Protein AF-A0A950FKY8-F1 (afdb_monomer)

Mean predicted aligned error: 3.94 Å

pLDDT: mean 92.67, std 9.07, range [44.06, 98.81]

Nearest PDB structures (foldseek):
  8w1e-assembly1_E  TM=9.762E-01  e=3.667E-08  Pseudomonas aeruginosa PAO1
  8w1d-assembly1_A-2  TM=9.649E-01  e=1.560E-07  Pseudomonas aeruginosa PAO1
  6sev-assembly1_C-2  TM=9.322E-01  e=1.415E-02  Listeria innocua
  2xkq-assembly1_H  TM=9.051E-01  e=1.976E-02  Streptococcus suis
  2cf7-assembly1_I  TM=9.083E-01  e=2.760E-02  Streptococcus suis

Sequence (129 aa):
SHYYRSTGINSEAVKPEFRQHAQEAQQHAAMVATRIVQLNGAPDFNPEGLASRSRTEFKEPETLEEMIKEDLIAERIAVEFYSEIIHWLGDGDLTTRKIMQDILAVEAQHAEDMKSLLDRLIQHRGAAQ

Secondary structure (DSSP, 8-state):
-HHHH--STTHHHHHHHHHHHHHHHHHHHHHHHHHHHHTT------STTHHHH-SS-----SSHHHHHHHHHHHHHHHHHHHHHHHHHHTTT-HHHHHHHHHHHHHHHHHHHHHHHHHHHHHHHHHTT-

Structure (mmCIF, N/CA/C/O backbone):
data_AF-A0A950FKY8-F1
#
_entry.id   AF-A0A950FKY8-F1
#
loop_
_atom_site.group_PDB
_atom_site.id
_atom_site.type_symbol
_atom_site.label_atom_id
_atom_site.label_alt_id
_atom_site.label_comp_id
_atom_site.label_asym_id
_atom_site.label_entity_id
_atom_site.label_seq_id
_atom_site.pdbx_PDB_ins_code
_atom_site.Cartn_x
_atom_site.Cartn_y
_atom_site.Cartn_z
_atom_site.occupancy
_atom_site.B_iso_or_equiv
_atom_site.auth_seq_id
_atom_site.auth_comp_id
_atom_site.auth_asym_id
_atom_site.auth_atom_id
_atom_site.pdbx_PDB_model_num
ATOM 1 N N . SER A 1 1 ? -2.146 0.067 -13.603 1.00 83.44 1 SER A N 1
ATOM 2 C CA . SER A 1 1 ? -1.898 0.587 -14.968 1.00 83.44 1 SER A CA 1
ATOM 3 C C . SER A 1 1 ? -0.675 -0.073 -15.607 1.00 83.44 1 SER A C 1
ATOM 5 O O . SER A 1 1 ? -0.784 -0.631 -16.699 1.00 83.44 1 SER A O 1
ATOM 7 N N . HIS A 1 2 ? 0.460 -0.113 -14.898 1.00 91.12 2 HIS A N 1
ATOM 8 C CA . HIS A 1 2 ? 1.748 -0.621 -15.399 1.00 91.12 2 HIS A CA 1
ATOM 9 C C . HIS A 1 2 ? 1.719 -2.071 -15.894 1.00 91.12 2 HIS A C 1
ATOM 11 O O . HIS A 1 2 ? 2.280 -2.370 -16.948 1.00 91.12 2 HIS A O 1
ATOM 17 N N . TYR A 1 3 ? 0.965 -2.957 -15.231 1.00 90.56 3 TYR A N 1
ATOM 18 C CA . TYR A 1 3 ? 0.732 -4.323 -15.721 1.00 90.56 3 TYR A CA 1
ATOM 19 C C . TYR A 1 3 ? 0.261 -4.373 -17.189 1.00 90.56 3 TYR A C 1
ATOM 21 O O . TYR A 1 3 ? 0.778 -5.147 -17.992 1.00 90.56 3 TYR A O 1
ATOM 29 N N . TYR A 1 4 ? -0.714 -3.535 -17.547 1.00 88.00 4 TYR A N 1
ATOM 30 C CA . TYR A 1 4 ? -1.330 -3.541 -18.875 1.00 88.00 4 TYR A CA 1
ATOM 31 C C . TYR A 1 4 ? -0.519 -2.753 -19.906 1.00 88.00 4 TYR A C 1
ATOM 33 O O . TYR A 1 4 ? -0.513 -3.116 -21.079 1.00 88.00 4 TYR A O 1
ATOM 41 N N . ARG A 1 5 ? 0.155 -1.681 -19.471 1.00 87.81 5 ARG A N 1
ATOM 42 C CA . ARG A 1 5 ? 0.883 -0.750 -20.348 1.00 87.81 5 ARG A CA 1
ATOM 43 C C . ARG A 1 5 ? 2.343 -1.122 -20.585 1.00 87.81 5 ARG A C 1
ATOM 45 O O . ARG A 1 5 ? 2.937 -0.618 -21.529 1.00 87.81 5 ARG A O 1
ATOM 52 N N . SER A 1 6 ? 2.931 -1.981 -19.758 1.00 84.19 6 SER A N 1
ATOM 53 C CA . SER A 1 6 ? 4.314 -2.417 -19.954 1.00 84.19 6 SER A CA 1
ATOM 54 C C . SER A 1 6 ? 4.452 -3.239 -21.245 1.00 84.19 6 SER A C 1
ATOM 56 O O . SER A 1 6 ? 3.684 -4.166 -21.517 1.00 84.19 6 SER A O 1
ATOM 58 N N . THR A 1 7 ? 5.438 -2.894 -22.070 1.00 75.81 7 THR A N 1
ATOM 59 C CA . THR A 1 7 ? 5.707 -3.538 -23.367 1.00 75.81 7 THR A CA 1
ATOM 60 C C . THR A 1 7 ? 7.199 -3.812 -23.555 1.00 75.81 7 THR A C 1
ATOM 62 O O . THR A 1 7 ? 8.034 -3.173 -22.918 1.00 75.81 7 THR A O 1
ATOM 65 N N . GLY A 1 8 ? 7.543 -4.734 -24.459 1.00 74.88 8 GLY A N 1
ATOM 66 C CA . GLY A 1 8 ? 8.927 -5.108 -24.782 1.00 74.88 8 GLY A CA 1
ATOM 67 C C . GLY A 1 8 ? 9.395 -6.391 -24.088 1.00 74.88 8 GLY A C 1
ATOM 68 O O . GLY A 1 8 ? 8.751 -6.874 -23.162 1.00 74.88 8 GLY A O 1
ATOM 69 N N . ILE A 1 9 ? 10.525 -6.948 -24.533 1.00 66.62 9 ILE A N 1
ATOM 70 C CA . ILE A 1 9 ? 11.033 -8.266 -24.091 1.00 66.62 9 ILE A CA 1
ATOM 71 C C . ILE A 1 9 ? 11.265 -8.306 -22.574 1.00 66.62 9 ILE A C 1
ATOM 73 O O . ILE A 1 9 ? 10.869 -9.252 -21.903 1.00 66.62 9 ILE A O 1
ATOM 77 N N . ASN A 1 10 ? 11.810 -7.228 -22.007 1.00 75.25 10 ASN A N 1
ATOM 78 C CA . ASN A 1 10 ? 12.046 -7.138 -20.566 1.00 75.25 10 ASN A CA 1
ATOM 79 C C . ASN A 1 10 ? 10.745 -7.016 -19.751 1.00 75.25 10 ASN A C 1
ATOM 81 O O . ASN A 1 10 ? 10.773 -7.244 -18.550 1.00 75.25 10 ASN A O 1
ATOM 85 N N . SER A 1 11 ? 9.603 -6.679 -20.371 1.00 75.88 11 SER A N 1
ATOM 86 C CA . SER A 1 11 ? 8.329 -6.512 -19.654 1.00 75.88 11 SER A CA 1
ATOM 87 C C . SER A 1 11 ? 7.687 -7.832 -19.230 1.00 75.88 11 SER A C 1
ATOM 89 O O . SER A 1 11 ? 6.951 -7.850 -18.246 1.00 75.88 11 SER A O 1
ATOM 91 N N . GLU A 1 12 ? 7.973 -8.942 -19.920 1.00 78.75 12 GLU A N 1
ATOM 92 C CA . GLU A 1 12 ? 7.382 -10.247 -19.588 1.00 78.75 12 GLU A CA 1
ATOM 93 C C . GLU A 1 12 ? 7.793 -10.729 -18.193 1.00 78.75 12 GLU A C 1
ATOM 95 O O . GLU A 1 12 ? 6.985 -11.334 -17.495 1.00 78.75 12 GLU A O 1
ATOM 100 N N . ALA A 1 13 ? 9.010 -10.387 -17.760 1.00 79.81 13 ALA A N 1
ATOM 101 C CA . ALA A 1 13 ? 9.519 -10.722 -16.435 1.00 79.81 13 ALA A CA 1
ATOM 102 C C . ALA A 1 13 ? 9.008 -9.788 -15.320 1.00 79.81 13 ALA A C 1
ATOM 104 O O . ALA A 1 13 ? 9.011 -10.187 -14.163 1.00 79.81 13 ALA A O 1
ATOM 105 N N . VAL A 1 14 ? 8.567 -8.565 -15.646 1.00 89.12 14 VAL A N 1
ATOM 106 C CA . VAL A 1 14 ? 8.140 -7.548 -14.655 1.00 89.12 14 VAL A CA 1
ATOM 107 C C . VAL A 1 14 ? 6.628 -7.552 -14.437 1.00 89.12 14 VAL A C 1
ATOM 109 O O . VAL A 1 14 ? 6.138 -7.286 -13.345 1.00 89.12 14 VAL A O 1
ATOM 112 N N . LYS A 1 15 ? 5.860 -7.884 -15.478 1.00 92.19 15 LYS A N 1
ATOM 113 C CA . LYS A 1 15 ? 4.396 -7.946 -15.422 1.00 92.19 15 LYS A CA 1
ATOM 114 C C . LYS A 1 15 ? 3.848 -8.785 -14.259 1.00 92.19 15 LYS A C 1
ATOM 116 O O . LYS A 1 15 ? 2.892 -8.328 -13.638 1.00 92.19 15 LYS A O 1
ATOM 121 N N . PRO A 1 16 ? 4.370 -9.985 -13.948 1.00 93.06 16 PRO A N 1
ATOM 122 C CA . PRO A 1 16 ? 3.878 -10.754 -12.808 1.00 93.06 16 PRO A CA 1
ATOM 123 C C . PRO A 1 16 ? 3.936 -9.969 -11.492 1.00 93.06 16 PRO A C 1
ATOM 125 O O . PRO A 1 16 ? 2.931 -9.941 -10.786 1.00 93.06 16 PRO A O 1
ATOM 128 N N . GLU A 1 17 ? 5.030 -9.244 -11.249 1.00 94.19 17 GLU A N 1
ATOM 129 C CA . GLU A 1 17 ? 5.217 -8.418 -10.048 1.00 94.19 17 GLU A CA 1
ATOM 130 C C . GLU A 1 17 ? 4.188 -7.284 -9.986 1.00 94.19 17 GLU A C 1
ATOM 132 O O . GLU A 1 17 ? 3.430 -7.181 -9.026 1.00 94.19 17 GLU A O 1
ATOM 137 N N . PHE A 1 18 ? 4.021 -6.511 -11.069 1.00 95.38 18 PHE A N 1
ATOM 138 C CA . PHE A 1 18 ? 2.997 -5.453 -11.119 1.00 95.38 18 PHE A CA 1
ATOM 139 C C . PHE A 1 18 ? 1.577 -5.970 -10.867 1.00 95.38 18 PHE A C 1
ATOM 141 O O . PHE A 1 18 ? 0.733 -5.260 -10.318 1.00 95.38 18 PHE A O 1
A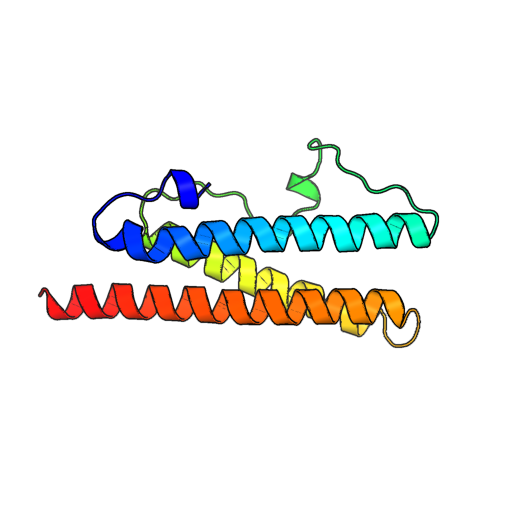TOM 148 N N . ARG A 1 19 ? 1.269 -7.189 -11.322 1.00 96.00 19 ARG A N 1
ATOM 149 C CA . ARG A 1 19 ? -0.035 -7.806 -11.065 1.00 96.00 19 ARG A CA 1
ATOM 150 C C . ARG A 1 19 ? -0.168 -8.202 -9.601 1.00 96.00 19 ARG A C 1
ATOM 152 O O . ARG A 1 19 ? -1.237 -7.979 -9.039 1.00 96.00 19 ARG A O 1
ATOM 159 N N . GLN A 1 20 ? 0.867 -8.807 -9.030 1.00 96.88 20 GLN A N 1
ATOM 160 C CA . GLN A 1 20 ? 0.867 -9.246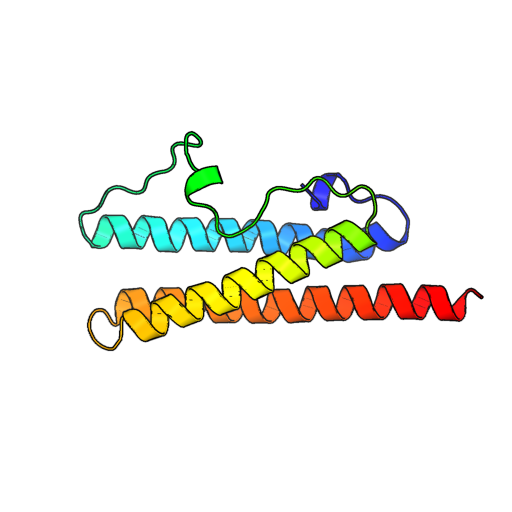 -7.643 1.00 96.88 20 GLN A CA 1
ATOM 161 C C . GLN A 1 20 ? 0.694 -8.053 -6.698 1.00 96.88 20 GLN A C 1
ATOM 163 O O . GLN A 1 20 ? -0.261 -8.051 -5.924 1.00 96.88 20 GLN A O 1
ATOM 168 N N . HIS A 1 21 ? 1.495 -6.997 -6.864 1.00 97.06 21 HIS A N 1
ATOM 169 C CA . HIS A 1 21 ? 1.387 -5.779 -6.054 1.00 97.06 21 HIS A CA 1
ATOM 170 C C . HIS A 1 21 ? -0.025 -5.185 -6.128 1.00 97.06 21 HIS A C 1
ATOM 172 O O . HIS A 1 21 ? -0.635 -4.867 -5.113 1.00 97.06 21 HIS A O 1
ATOM 178 N N . ALA A 1 22 ? -0.614 -5.112 -7.329 1.00 96.38 22 ALA A N 1
ATOM 179 C CA . ALA A 1 22 ? -1.977 -4.607 -7.492 1.00 96.38 22 ALA A CA 1
ATOM 180 C C . ALA A 1 22 ? -3.037 -5.471 -6.776 1.00 96.38 22 ALA A C 1
ATOM 182 O O . ALA A 1 22 ? -4.030 -4.941 -6.274 1.00 96.38 22 ALA A O 1
ATOM 183 N N . GLN A 1 23 ? -2.853 -6.794 -6.737 1.00 98.06 23 GLN A N 1
ATOM 184 C CA . GLN A 1 23 ? -3.743 -7.708 -6.017 1.00 98.06 23 GLN A CA 1
ATOM 185 C C . GLN A 1 23 ? -3.592 -7.559 -4.500 1.00 98.06 23 GLN A C 1
ATOM 187 O O . GLN A 1 23 ? -4.598 -7.529 -3.793 1.00 98.06 23 GLN A O 1
ATOM 192 N N . GLU A 1 24 ? -2.365 -7.427 -4.005 1.00 98.38 24 GLU A N 1
ATOM 193 C CA . GLU A 1 24 ? -2.070 -7.218 -2.585 1.00 98.38 24 GLU A CA 1
ATOM 194 C C . GLU A 1 24 ? -2.565 -5.842 -2.115 1.00 98.38 24 GLU A C 1
ATOM 196 O O . GLU A 1 24 ? -3.266 -5.765 -1.110 1.00 98.38 24 GLU A O 1
ATOM 201 N N . ALA A 1 25 ? -2.402 -4.783 -2.911 1.00 96.06 25 ALA A N 1
ATOM 202 C CA . ALA A 1 25 ? -2.984 -3.468 -2.628 1.00 96.06 25 ALA A CA 1
ATOM 203 C C . ALA A 1 25 ? -4.522 -3.516 -2.508 1.00 96.06 25 ALA A C 1
ATOM 205 O O . ALA A 1 25 ? -5.119 -2.871 -1.639 1.00 96.06 25 ALA A O 1
ATOM 206 N N . GLN A 1 26 ? -5.195 -4.323 -3.338 1.00 97.38 26 GLN A N 1
ATOM 207 C CA . GLN A 1 26 ? -6.636 -4.551 -3.204 1.00 97.38 26 GLN A CA 1
ATOM 208 C C . GLN A 1 26 ? -6.980 -5.292 -1.900 1.00 97.38 26 GLN A C 1
ATOM 210 O O . GLN A 1 26 ? -7.989 -4.979 -1.260 1.00 97.38 26 GLN A O 1
ATOM 215 N N . GLN A 1 27 ? -6.156 -6.257 -1.487 1.00 98.38 27 GLN A N 1
ATOM 216 C CA . GLN A 1 27 ? -6.317 -6.952 -0.206 1.00 98.38 27 GLN A CA 1
ATOM 217 C C . GLN A 1 27 ? -6.104 -5.996 0.975 1.00 98.38 27 GLN A C 1
ATOM 219 O O . GLN A 1 27 ? -6.919 -6.000 1.900 1.00 98.38 27 GLN A O 1
ATOM 224 N N . HIS A 1 28 ? -5.098 -5.118 0.916 1.00 98.12 28 HIS A N 1
ATOM 225 C CA . HIS A 1 28 ? -4.853 -4.077 1.919 1.00 98.12 28 HIS A CA 1
ATOM 226 C C . HIS A 1 28 ? -6.085 -3.176 2.078 1.00 98.12 28 HIS A C 1
ATOM 228 O O . HIS A 1 28 ? -6.582 -2.984 3.191 1.00 98.12 28 HIS A O 1
ATOM 234 N N . ALA A 1 29 ? -6.660 -2.705 0.965 1.00 97.50 29 ALA A N 1
ATOM 235 C CA . ALA A 1 29 ? -7.884 -1.905 0.982 1.00 97.50 29 ALA A CA 1
ATOM 236 C C . ALA A 1 29 ? -9.061 -2.651 1.641 1.00 97.50 29 ALA A C 1
ATOM 238 O O . ALA A 1 29 ? -9.800 -2.065 2.437 1.00 97.50 29 ALA A O 1
ATOM 239 N N . ALA A 1 30 ? -9.220 -3.950 1.367 1.00 98.38 30 ALA A N 1
ATOM 240 C CA . ALA A 1 30 ? -10.257 -4.773 1.987 1.00 98.38 30 ALA A CA 1
ATOM 241 C C . ALA A 1 30 ? -10.043 -4.954 3.502 1.00 98.38 30 ALA A C 1
ATOM 243 O O . ALA A 1 30 ? -11.007 -4.871 4.273 1.00 98.38 30 ALA A O 1
ATOM 244 N N . MET A 1 31 ? -8.797 -5.155 3.945 1.00 98.62 31 MET A N 1
ATOM 245 C CA . MET A 1 31 ? -8.436 -5.250 5.365 1.00 98.62 31 MET A CA 1
ATOM 246 C C . MET A 1 31 ? -8.772 -3.952 6.106 1.00 98.62 31 MET A C 1
ATOM 248 O O . MET A 1 31 ? -9.446 -3.984 7.139 1.00 98.62 31 MET A O 1
ATOM 252 N N . VAL A 1 32 ? -8.369 -2.804 5.552 1.00 98.31 32 VAL A N 1
ATOM 253 C CA . VAL A 1 32 ? -8.624 -1.483 6.144 1.00 98.31 32 VAL A CA 1
ATOM 254 C C . VAL A 1 32 ? -10.119 -1.165 6.169 1.00 98.31 32 VAL A C 1
ATOM 256 O O . VAL A 1 32 ? -10.636 -0.758 7.208 1.00 98.31 32 VAL A O 1
ATOM 259 N N . ALA A 1 33 ? -10.847 -1.407 5.077 1.00 98.50 33 ALA A N 1
ATOM 260 C CA . ALA A 1 33 ? -12.292 -1.182 5.028 1.00 98.50 33 ALA A CA 1
ATOM 261 C C . ALA A 1 33 ? -13.044 -2.048 6.049 1.00 98.50 33 ALA A C 1
ATOM 263 O O . ALA A 1 33 ? -13.904 -1.551 6.778 1.00 98.50 33 ALA A O 1
ATOM 264 N N . THR A 1 34 ? -12.673 -3.327 6.161 1.00 98.69 34 THR A N 1
ATOM 265 C CA . THR A 1 34 ? -13.229 -4.227 7.181 1.00 98.69 34 THR A CA 1
ATOM 266 C C . THR A 1 34 ? -12.959 -3.685 8.581 1.00 98.69 34 THR A C 1
ATOM 268 O O . THR A 1 34 ? -13.859 -3.675 9.424 1.00 98.69 34 THR A O 1
ATOM 271 N N . ARG A 1 35 ? -11.745 -3.182 8.834 1.00 98.56 35 ARG A N 1
ATOM 272 C CA . ARG A 1 35 ? -11.392 -2.623 10.140 1.00 98.56 35 ARG A CA 1
ATOM 273 C C . ARG A 1 35 ? -12.175 -1.351 10.469 1.00 98.56 35 ARG A C 1
ATOM 275 O O . ARG A 1 35 ? -12.626 -1.209 11.601 1.00 98.56 35 ARG A O 1
ATOM 282 N N . ILE A 1 36 ? -12.397 -0.472 9.493 1.00 98.62 36 ILE A N 1
ATOM 283 C CA . ILE A 1 36 ? -13.238 0.724 9.652 1.00 98.62 36 ILE A CA 1
ATOM 284 C C . ILE A 1 36 ? -14.659 0.331 10.084 1.00 98.62 36 ILE A C 1
ATOM 286 O O . ILE A 1 36 ? -15.181 0.905 11.038 1.00 98.62 36 ILE A O 1
ATOM 290 N N . VAL A 1 37 ? -15.256 -0.690 9.458 1.00 98.62 37 VAL A N 1
ATOM 291 C CA . VAL A 1 37 ? -16.594 -1.188 9.834 1.00 98.62 37 VAL A CA 1
ATOM 292 C C . VAL A 1 37 ? -16.610 -1.772 11.249 1.00 98.62 37 VAL A C 1
ATOM 294 O O . VAL A 1 37 ? -17.532 -1.495 12.011 1.00 98.62 37 VAL A O 1
ATOM 297 N N . GLN A 1 38 ? -15.583 -2.531 11.646 1.00 98.50 38 GLN A N 1
ATOM 298 C CA . GLN A 1 38 ? -15.462 -3.060 13.017 1.00 98.50 38 GLN A CA 1
ATOM 299 C C . GLN A 1 38 ? -15.390 -1.957 14.084 1.00 98.50 38 GLN A C 1
ATOM 301 O O . GLN A 1 38 ? -15.763 -2.187 15.233 1.00 98.50 38 GLN A O 1
ATOM 306 N N . LEU A 1 39 ? -14.920 -0.766 13.710 1.00 98.25 39 LEU A N 1
ATOM 307 C CA . LEU A 1 39 ? -14.887 0.430 14.554 1.00 98.25 39 LEU A CA 1
ATOM 308 C C . LEU A 1 39 ? -16.178 1.267 14.451 1.00 98.25 39 LEU A C 1
ATOM 310 O O . LEU A 1 39 ? -16.219 2.391 14.946 1.00 98.25 39 LEU A O 1
ATOM 314 N N . ASN A 1 40 ? -17.238 0.720 13.843 1.00 98.50 40 ASN A N 1
ATOM 315 C CA . ASN A 1 40 ? -18.517 1.380 13.552 1.00 98.50 40 ASN A CA 1
ATOM 316 C C . ASN A 1 40 ? -18.408 2.586 12.596 1.00 98.50 40 ASN A C 1
ATOM 318 O O . ASN A 1 40 ? -19.274 3.460 12.597 1.00 98.50 40 ASN A O 1
ATOM 322 N N . GLY A 1 41 ? -17.350 2.645 11.784 1.00 98.44 41 GLY A N 1
ATOM 323 C CA . GLY A 1 41 ? -17.178 3.637 10.725 1.00 98.44 41 GLY A CA 1
ATOM 324 C C . GLY A 1 41 ? -17.756 3.190 9.378 1.00 98.44 41 GLY A C 1
ATOM 325 O O . GLY A 1 41 ? -18.120 2.030 9.184 1.00 98.44 41 GLY A O 1
ATOM 326 N N . ALA A 1 42 ? -17.789 4.118 8.420 1.00 98.00 42 ALA A N 1
ATOM 327 C CA . ALA A 1 42 ? -18.180 3.865 7.034 1.00 98.00 42 ALA A CA 1
ATOM 328 C C . ALA A 1 42 ? -16.969 4.084 6.104 1.00 98.00 42 ALA A C 1
ATOM 330 O O . ALA A 1 42 ? -16.471 5.209 6.032 1.00 98.00 42 ALA A O 1
ATOM 331 N N . PRO A 1 43 ? -16.464 3.045 5.412 1.00 96.81 43 PRO A N 1
ATOM 332 C CA . PRO A 1 43 ? -15.387 3.202 4.438 1.00 96.81 43 PRO A CA 1
ATOM 333 C C . PRO A 1 43 ? -15.839 4.068 3.257 1.00 96.81 43 PRO A C 1
ATOM 335 O O . PRO A 1 43 ? -16.905 3.830 2.687 1.00 96.81 43 PRO A O 1
ATOM 338 N N . ASP A 1 44 ? -15.015 5.037 2.866 1.00 95.06 44 ASP A N 1
ATOM 339 C CA . ASP A 1 44 ? -15.298 5.915 1.730 1.00 95.06 44 ASP A CA 1
ATOM 340 C C . ASP A 1 44 ? -14.606 5.421 0.451 1.00 95.06 44 ASP A C 1
ATOM 342 O O . ASP A 1 44 ? -13.408 5.645 0.244 1.00 95.06 44 ASP A O 1
ATOM 346 N N . PHE A 1 45 ? -15.394 4.766 -0.404 1.00 93.56 45 PHE A N 1
ATOM 347 C CA . PHE A 1 45 ? -14.996 4.297 -1.734 1.00 93.56 45 PHE A CA 1
ATOM 348 C C . PHE A 1 45 ? -15.374 5.266 -2.863 1.00 93.56 45 PHE A C 1
ATOM 350 O O . PHE A 1 45 ? -15.242 4.901 -4.033 1.00 93.56 45 PHE A O 1
ATOM 357 N N . ASN A 1 46 ? -15.870 6.472 -2.558 1.00 93.31 46 ASN A N 1
ATOM 358 C CA . ASN A 1 46 ? -16.181 7.440 -3.600 1.00 93.31 46 ASN A CA 1
ATOM 359 C C . ASN A 1 46 ? -14.880 7.819 -4.338 1.00 93.31 46 ASN A C 1
ATOM 361 O O . ASN A 1 46 ? -13.930 8.279 -3.696 1.00 93.31 46 ASN A O 1
ATOM 365 N N . PRO A 1 47 ? -14.796 7.622 -5.669 1.00 91.50 47 PRO A N 1
ATOM 366 C CA . PRO A 1 47 ? -13.625 8.052 -6.429 1.00 91.50 47 PRO A CA 1
ATOM 367 C C . PRO A 1 47 ? -13.456 9.578 -6.410 1.00 91.50 47 PRO A C 1
ATOM 369 O O . PRO A 1 47 ? -12.340 10.082 -6.563 1.00 91.50 47 PRO A O 1
ATOM 372 N N . GLU A 1 48 ? -14.542 10.326 -6.202 1.00 94.38 48 GLU A N 1
ATOM 373 C CA . GLU A 1 48 ? -14.485 11.769 -6.004 1.00 94.38 48 GLU A CA 1
ATOM 374 C C . GLU A 1 48 ? -13.695 12.105 -4.729 1.00 94.38 48 GLU A C 1
ATOM 376 O O . GLU A 1 48 ? -13.928 11.556 -3.654 1.00 94.38 48 GLU A O 1
ATOM 381 N N . GLY A 1 49 ? -12.710 12.998 -4.854 1.00 86.94 49 GLY A N 1
ATOM 382 C CA . GLY A 1 49 ? -11.840 13.370 -3.737 1.00 86.94 49 GLY A CA 1
ATOM 383 C C . GLY A 1 49 ? -10.826 12.294 -3.326 1.00 86.94 49 GLY A C 1
ATOM 384 O O . GLY A 1 49 ? -10.155 12.456 -2.309 1.00 86.94 49 GLY A O 1
ATOM 385 N N . LEU A 1 50 ? -10.662 11.201 -4.083 1.00 88.88 50 LEU A N 1
ATOM 386 C CA . LEU A 1 50 ? -9.586 10.238 -3.813 1.00 88.88 50 LEU A CA 1
ATOM 387 C C . LEU A 1 50 ? -8.207 10.881 -4.016 1.00 88.88 50 LEU A C 1
ATOM 389 O O . LEU A 1 50 ? -7.326 10.733 -3.176 1.00 88.88 50 LEU A O 1
ATOM 393 N N . ALA A 1 51 ? -8.043 11.663 -5.087 1.00 88.69 51 ALA A N 1
ATOM 394 C CA . ALA A 1 51 ? -6.787 12.348 -5.391 1.00 88.69 51 ALA A CA 1
ATOM 395 C C . ALA A 1 51 ? -6.372 13.345 -4.295 1.00 88.69 51 ALA A C 1
ATOM 397 O O . ALA A 1 51 ? -5.193 13.439 -3.979 1.00 88.69 51 ALA A O 1
ATOM 398 N N . SER A 1 52 ? -7.324 14.044 -3.665 1.00 91.12 52 SER A N 1
ATOM 399 C CA . SER A 1 52 ? -7.023 14.974 -2.566 1.00 91.12 52 SER A CA 1
ATOM 400 C C . SER A 1 52 ? -6.675 14.275 -1.249 1.00 91.12 52 SER A C 1
ATOM 402 O O . SER A 1 52 ? -6.119 14.907 -0.354 1.00 91.12 52 SER A O 1
ATOM 404 N N . ARG A 1 53 ? -6.998 12.982 -1.120 1.00 90.81 53 ARG A N 1
ATOM 405 C CA . ARG A 1 53 ? -6.649 12.132 0.029 1.00 90.81 53 ARG A CA 1
ATOM 406 C C . ARG A 1 53 ? -5.437 11.235 -0.243 1.00 90.81 53 ARG A C 1
ATOM 408 O O . ARG A 1 53 ? -4.964 10.572 0.679 1.00 90.81 53 ARG A O 1
ATOM 415 N N . SER A 1 54 ? -4.949 11.200 -1.484 1.00 91.12 54 SER A N 1
ATOM 416 C CA . SER A 1 54 ? -3.775 10.424 -1.874 1.00 91.12 54 SER A CA 1
ATOM 417 C C . SER A 1 54 ? -2.495 11.077 -1.359 1.00 91.12 54 SER A C 1
ATOM 419 O O . SER A 1 54 ? -2.367 12.300 -1.345 1.00 91.12 54 SER A O 1
ATOM 421 N N . ARG A 1 55 ? -1.525 10.249 -0.964 1.00 90.50 55 ARG A N 1
ATOM 422 C CA . ARG A 1 55 ? -0.147 10.684 -0.680 1.00 90.50 55 ARG A CA 1
ATOM 423 C C . ARG A 1 55 ? 0.783 10.532 -1.879 1.00 90.50 55 ARG A C 1
ATOM 425 O O . ARG A 1 55 ? 1.879 11.080 -1.871 1.00 90.50 55 ARG A O 1
ATOM 432 N N . THR A 1 56 ? 0.347 9.798 -2.894 1.00 89.38 56 THR A N 1
ATOM 433 C CA . THR A 1 56 ? 1.080 9.602 -4.139 1.00 89.38 56 THR A CA 1
ATOM 434 C C . THR A 1 56 ? 0.438 10.417 -5.253 1.00 89.38 56 THR A C 1
ATOM 436 O O . THR A 1 56 ? -0.785 10.590 -5.311 1.00 89.38 56 THR A O 1
ATOM 439 N N . GLU A 1 57 ? 1.279 10.937 -6.139 1.00 85.88 57 GLU A N 1
ATOM 440 C CA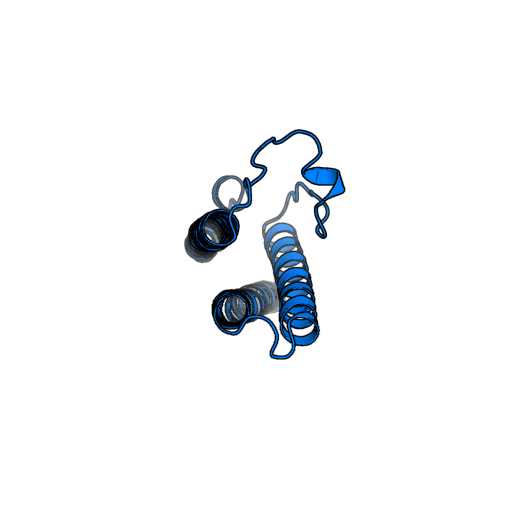 . GLU A 1 57 ? 0.828 11.576 -7.370 1.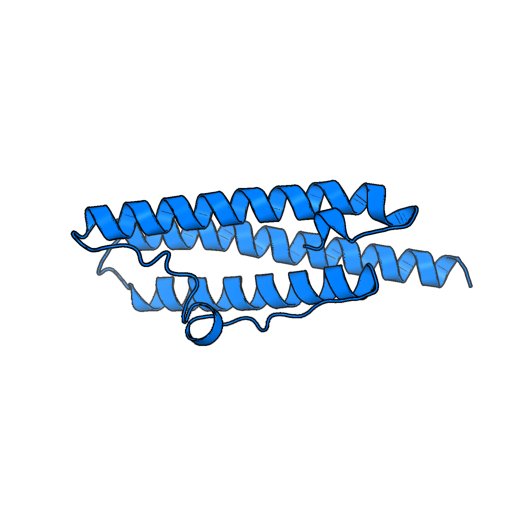00 85.88 57 GLU A CA 1
ATOM 441 C C . GLU A 1 57 ? 0.420 10.503 -8.378 1.00 85.88 57 GLU A C 1
ATOM 443 O O . GLU A 1 57 ? 1.097 9.487 -8.513 1.00 85.88 57 GLU A O 1
ATOM 448 N N . PHE A 1 58 ? -0.657 10.747 -9.121 1.00 84.75 58 PHE A N 1
ATOM 449 C CA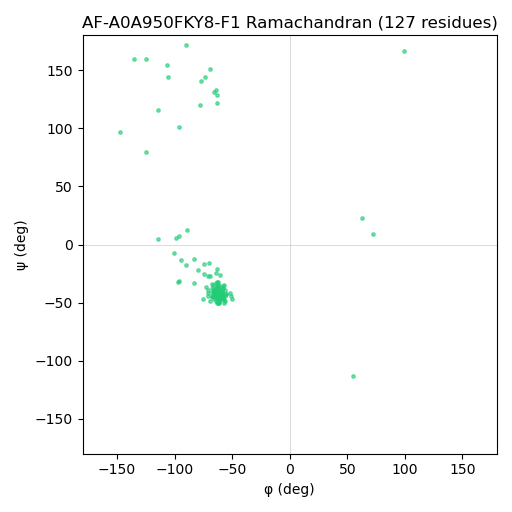 . PHE A 1 58 ? -0.975 9.926 -10.282 1.00 84.75 58 PHE A CA 1
ATOM 450 C C . PHE A 1 58 ? -0.075 10.336 -11.448 1.00 84.75 58 PHE A C 1
ATOM 452 O O . PHE A 1 58 ? -0.133 11.492 -11.882 1.00 84.75 58 PHE A O 1
ATOM 459 N N . LYS A 1 59 ? 0.734 9.409 -11.967 1.00 87.12 59 LYS A N 1
ATOM 460 C CA . LYS A 1 59 ? 1.504 9.616 -13.195 1.00 87.12 59 LYS A CA 1
ATOM 461 C C . LYS A 1 59 ? 1.204 8.511 -14.202 1.00 87.12 59 LYS A C 1
ATOM 463 O O . LYS A 1 59 ? 0.648 7.458 -13.901 1.00 87.12 59 LYS A O 1
ATOM 468 N N . GLU A 1 60 ? 1.494 8.826 -15.458 1.00 86.94 60 GLU A N 1
ATOM 469 C CA . GLU A 1 60 ? 1.300 7.919 -16.583 1.00 86.94 60 GLU A CA 1
ATOM 470 C C . GLU A 1 60 ? 2.614 7.752 -17.349 1.00 86.94 60 GLU A C 1
ATOM 472 O O . GLU A 1 60 ? 2.811 8.379 -18.390 1.00 86.94 60 GLU A O 1
ATOM 477 N N . PRO A 1 61 ? 3.525 6.915 -16.843 1.00 89.88 61 PRO A N 1
ATOM 478 C CA . PRO A 1 61 ? 4.855 6.754 -17.403 1.00 89.88 61 PRO A CA 1
ATOM 479 C C . PRO A 1 61 ? 4.790 6.060 -18.769 1.00 89.8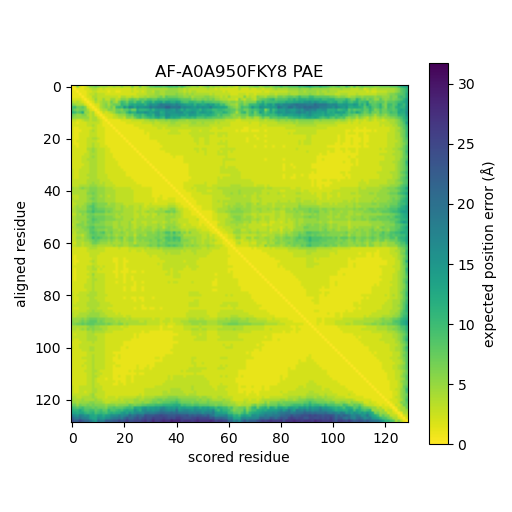8 61 PRO A C 1
ATOM 481 O O . PRO A 1 61 ? 3.884 5.260 -19.059 1.00 89.88 61 PRO A O 1
ATOM 484 N N . GLU A 1 62 ? 5.759 6.373 -19.628 1.00 89.50 62 GLU A N 1
ATOM 485 C CA . GLU A 1 62 ? 5.819 5.853 -20.998 1.00 89.50 62 GLU A CA 1
ATOM 486 C C . GLU A 1 62 ? 6.738 4.636 -21.099 1.00 89.50 62 GLU A C 1
ATOM 488 O O . GLU A 1 62 ? 6.478 3.717 -21.879 1.00 89.50 62 GLU A O 1
ATOM 493 N N . THR A 1 63 ? 7.793 4.590 -20.284 1.00 91.62 63 THR A N 1
ATOM 494 C CA . THR A 1 63 ? 8.790 3.515 -20.323 1.00 91.62 63 THR A CA 1
ATOM 495 C C . THR A 1 63 ? 8.667 2.550 -19.145 1.00 91.62 63 THR A C 1
ATOM 497 O O . THR A 1 63 ? 8.229 2.908 -18.054 1.00 91.62 63 THR A O 1
ATOM 500 N N . LEU A 1 64 ? 9.128 1.307 -19.339 1.00 91.94 64 LEU A N 1
ATOM 501 C CA . LEU A 1 64 ? 9.206 0.313 -18.260 1.00 91.94 64 LEU A CA 1
ATOM 502 C C . LEU A 1 64 ? 10.080 0.798 -17.090 1.00 91.94 64 LEU A C 1
ATOM 504 O O . LEU A 1 64 ? 9.775 0.514 -15.939 1.00 91.94 64 LEU A O 1
ATOM 508 N N . GLU A 1 65 ? 11.155 1.535 -17.379 1.00 92.81 65 GLU A N 1
ATOM 509 C CA . GLU A 1 65 ? 12.026 2.104 -16.347 1.00 92.81 65 GLU A CA 1
ATOM 510 C C . GLU A 1 65 ? 11.287 3.139 -15.492 1.00 92.81 65 GLU A C 1
ATOM 512 O O . GLU A 1 65 ? 11.405 3.121 -14.270 1.00 92.81 65 GLU A O 1
ATOM 517 N N . GLU A 1 66 ? 10.520 4.027 -16.122 1.00 93.81 66 GLU A N 1
ATOM 518 C CA . GLU A 1 66 ? 9.714 5.023 -15.414 1.00 93.81 66 GLU A CA 1
ATOM 519 C C . GLU A 1 66 ? 8.596 4.368 -14.601 1.00 93.81 66 GLU A C 1
ATOM 521 O O . GLU A 1 66 ? 8.402 4.768 -13.460 1.00 93.81 66 GLU A O 1
ATOM 526 N N . MET A 1 67 ? 7.943 3.324 -15.129 1.00 95.00 67 MET A N 1
ATOM 527 C CA . MET A 1 67 ? 6.948 2.531 -14.388 1.00 95.00 67 MET A CA 1
ATOM 528 C C . MET A 1 67 ? 7.537 1.946 -13.100 1.00 95.00 67 MET A C 1
ATOM 530 O O . MET A 1 67 ? 6.975 2.135 -12.027 1.00 95.00 67 MET A O 1
ATOM 534 N N . ILE A 1 68 ? 8.699 1.286 -13.187 1.00 95.12 68 ILE A N 1
ATOM 535 C CA . ILE A 1 68 ? 9.367 0.694 -12.015 1.00 95.12 68 ILE A CA 1
ATOM 536 C C . ILE A 1 68 ? 9.792 1.783 -11.019 1.00 95.12 68 ILE A C 1
ATOM 538 O O . ILE A 1 68 ? 9.679 1.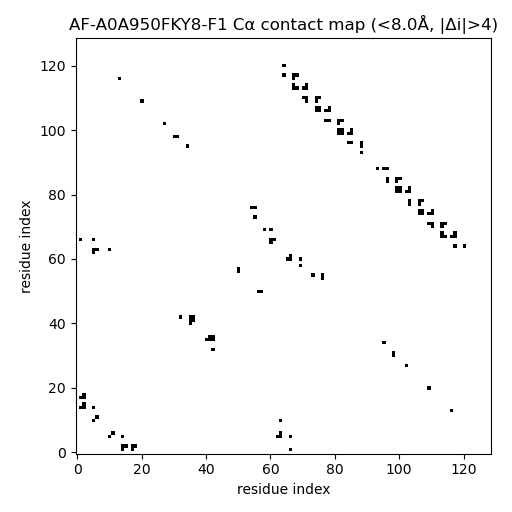598 -9.810 1.00 95.12 68 ILE A O 1
ATOM 542 N N . LYS A 1 69 ? 10.293 2.926 -11.507 1.00 95.38 69 LYS A N 1
ATOM 543 C CA . LYS A 1 69 ? 10.675 4.051 -10.640 1.00 95.38 69 LYS A CA 1
ATOM 544 C C . LYS A 1 69 ? 9.474 4.665 -9.934 1.00 95.38 69 LYS A C 1
ATOM 546 O O . LYS A 1 69 ? 9.600 5.035 -8.772 1.00 95.38 69 LYS A O 1
ATOM 551 N N . GLU A 1 70 ? 8.353 4.808 -10.628 1.00 95.75 70 GLU A N 1
ATOM 552 C CA . GLU A 1 70 ? 7.123 5.324 -10.042 1.00 95.75 70 GLU A CA 1
ATOM 553 C C . GLU A 1 70 ? 6.593 4.390 -8.960 1.00 95.75 70 GLU A C 1
ATOM 555 O O . GLU A 1 70 ? 6.358 4.862 -7.849 1.00 95.75 70 GLU A O 1
ATOM 560 N N . ASP A 1 71 ? 6.501 3.087 -9.242 1.00 95.62 71 ASP A N 1
ATOM 561 C CA . ASP A 1 71 ? 6.071 2.103 -8.246 1.00 95.62 71 ASP A CA 1
ATOM 562 C C . ASP A 1 71 ? 7.023 2.122 -7.042 1.00 95.62 71 ASP A C 1
ATOM 564 O O . ASP A 1 71 ? 6.572 2.289 -5.917 1.00 95.62 71 ASP A O 1
ATOM 568 N N . LEU A 1 72 ? 8.348 2.129 -7.249 1.00 97.31 72 LEU A N 1
ATOM 569 C CA . LEU A 1 72 ? 9.324 2.253 -6.154 1.00 97.31 72 LEU A CA 1
ATOM 570 C C . LEU A 1 72 ? 9.115 3.506 -5.283 1.00 97.31 72 LEU A C 1
ATOM 572 O O . LEU A 1 72 ? 9.318 3.460 -4.067 1.00 97.31 72 LEU A O 1
ATOM 576 N N . ILE A 1 73 ? 8.772 4.646 -5.889 1.00 96.88 73 ILE A N 1
ATOM 577 C CA . ILE A 1 73 ? 8.471 5.875 -5.145 1.00 96.88 73 ILE A CA 1
ATOM 578 C C . ILE A 1 73 ? 7.178 5.695 -4.344 1.00 96.88 73 ILE A C 1
ATOM 580 O O . ILE A 1 73 ? 7.151 6.061 -3.168 1.00 96.88 73 ILE A O 1
ATOM 584 N N . ALA A 1 74 ? 6.141 5.116 -4.951 1.00 96.44 74 ALA A N 1
ATOM 585 C CA . ALA A 1 74 ? 4.872 4.844 -4.288 1.00 96.44 74 ALA A CA 1
ATOM 586 C C . ALA A 1 74 ? 5.046 3.907 -3.082 1.00 96.44 74 ALA A C 1
ATOM 588 O O . ALA A 1 74 ? 4.602 4.268 -1.990 1.00 96.44 74 ALA A O 1
ATOM 589 N N . GLU A 1 75 ? 5.780 2.797 -3.227 1.00 97.69 75 GLU A N 1
ATOM 590 C CA . GLU A 1 75 ? 5.991 1.844 -2.127 1.00 97.69 75 GLU A CA 1
ATOM 591 C C . GLU A 1 75 ? 6.779 2.478 -0.975 1.00 97.69 75 GLU A C 1
ATOM 593 O O . GLU A 1 75 ? 6.474 2.270 0.196 1.00 97.69 75 GLU A O 1
ATOM 598 N N . ARG A 1 76 ? 7.771 3.331 -1.268 1.00 98.25 76 ARG A N 1
ATOM 599 C CA . ARG A 1 76 ? 8.520 4.049 -0.218 1.00 98.25 76 ARG A CA 1
ATOM 600 C C . ARG A 1 76 ? 7.649 5.035 0.553 1.00 98.25 76 ARG A C 1
ATOM 602 O O . ARG A 1 76 ? 7.781 5.126 1.772 1.00 98.25 76 ARG A O 1
ATOM 609 N N . ILE A 1 77 ? 6.758 5.742 -0.142 1.00 97.69 77 ILE A N 1
ATOM 610 C CA . ILE A 1 77 ? 5.770 6.623 0.493 1.00 97.69 77 ILE A CA 1
ATOM 611 C C . ILE A 1 77 ? 4.803 5.793 1.349 1.00 97.69 77 ILE A C 1
ATOM 613 O O . ILE A 1 77 ? 4.472 6.202 2.462 1.00 97.69 77 ILE A O 1
ATOM 617 N N . ALA A 1 78 ? 4.371 4.622 0.871 1.00 97.44 78 ALA A N 1
ATOM 618 C CA . ALA A 1 78 ? 3.512 3.717 1.630 1.00 97.44 78 ALA A CA 1
ATOM 619 C C . ALA A 1 78 ? 4.207 3.206 2.905 1.00 97.44 78 ALA A C 1
ATOM 621 O O . ALA A 1 78 ? 3.625 3.281 3.988 1.00 97.44 78 ALA A O 1
ATOM 622 N N . VAL A 1 79 ? 5.468 2.772 2.809 1.00 98.56 79 VAL A N 1
ATOM 623 C CA . VAL A 1 79 ? 6.293 2.341 3.952 1.00 98.56 79 VAL A CA 1
ATOM 624 C C . VAL A 1 79 ? 6.392 3.434 5.015 1.00 98.56 79 VAL A C 1
ATOM 626 O O . VAL A 1 79 ? 6.170 3.165 6.199 1.00 98.56 79 VAL A O 1
ATOM 629 N N . GLU A 1 80 ? 6.697 4.669 4.613 1.00 98.38 80 GLU A N 1
ATOM 630 C CA . GLU A 1 80 ? 6.744 5.811 5.530 1.00 98.38 80 GLU A CA 1
ATOM 631 C C . GLU A 1 80 ? 5.374 6.047 6.175 1.00 98.38 80 GLU A C 1
ATOM 633 O O . GLU A 1 80 ? 5.258 6.090 7.400 1.00 98.38 80 GLU A O 1
ATOM 638 N N . PHE A 1 81 ? 4.314 6.092 5.371 1.00 97.56 81 PHE A N 1
ATOM 639 C CA . PHE A 1 81 ? 2.968 6.384 5.845 1.00 97.56 81 PHE A CA 1
ATOM 640 C C . PHE A 1 81 ? 2.421 5.338 6.828 1.00 97.56 81 PHE A C 1
ATOM 642 O O . PHE A 1 81 ? 1.892 5.693 7.885 1.00 97.56 81 PHE A O 1
ATOM 649 N N . TYR A 1 82 ? 2.558 4.044 6.533 1.00 98.31 82 TYR A N 1
ATOM 650 C CA . TYR A 1 82 ? 2.125 3.001 7.465 1.00 98.31 82 TYR A CA 1
ATOM 651 C C . TYR A 1 82 ? 2.982 2.988 8.729 1.00 98.31 82 TYR A C 1
ATOM 653 O O . TYR A 1 82 ? 2.446 2.779 9.820 1.00 98.31 82 TYR A O 1
ATOM 661 N N . SER A 1 83 ? 4.279 3.295 8.620 1.00 98.50 83 SER A N 1
ATOM 662 C CA . SER A 1 83 ? 5.139 3.487 9.790 1.00 98.50 83 SER A CA 1
ATOM 663 C C . SER A 1 83 ? 4.625 4.627 10.672 1.00 98.50 83 SER A C 1
ATOM 665 O O . SER A 1 83 ? 4.499 4.435 11.882 1.00 98.50 83 SER A O 1
ATOM 667 N N . GLU A 1 84 ? 4.264 5.780 10.104 1.00 98.44 84 GLU A N 1
ATOM 668 C CA . GLU A 1 84 ? 3.671 6.902 10.849 1.00 98.44 84 GLU A CA 1
ATOM 669 C C . GLU A 1 84 ? 2.379 6.495 11.569 1.00 98.44 84 GLU A C 1
ATOM 671 O O . GLU A 1 84 ? 2.225 6.778 12.759 1.00 98.44 84 GLU A O 1
ATOM 676 N N . ILE A 1 85 ? 1.473 5.784 10.886 1.00 98.12 85 ILE A N 1
ATOM 677 C CA . ILE A 1 85 ? 0.223 5.299 11.490 1.00 98.12 85 ILE A CA 1
ATOM 678 C C . ILE A 1 85 ? 0.513 4.358 12.663 1.00 98.12 85 ILE A C 1
ATOM 680 O O . ILE A 1 85 ? -0.107 4.488 13.717 1.00 98.12 85 ILE A O 1
ATOM 684 N N . ILE A 1 86 ? 1.444 3.413 12.505 1.00 98.69 86 ILE A N 1
ATOM 685 C CA . ILE A 1 86 ? 1.812 2.455 13.558 1.00 98.69 86 ILE A CA 1
ATOM 686 C C . ILE A 1 86 ? 2.326 3.186 14.799 1.00 98.69 86 ILE A C 1
ATOM 688 O O . ILE A 1 86 ? 1.896 2.864 15.909 1.00 98.69 86 ILE A O 1
ATOM 692 N N . HIS A 1 87 ? 3.202 4.179 14.616 1.00 98.44 87 HIS A N 1
ATOM 693 C CA . HIS A 1 87 ? 3.718 4.995 15.717 1.00 98.44 87 HIS A CA 1
ATOM 694 C C . HIS A 1 87 ? 2.606 5.812 16.377 1.00 98.44 87 HIS A C 1
ATOM 696 O O . HIS A 1 87 ? 2.504 5.830 17.603 1.00 98.44 87 HIS A O 1
ATOM 702 N N . TRP A 1 88 ? 1.746 6.445 15.579 1.00 98.31 88 TRP A N 1
ATOM 703 C CA . TRP A 1 88 ? 0.624 7.235 16.079 1.00 98.31 88 TRP A CA 1
ATOM 704 C C . TRP A 1 88 ? -0.382 6.392 16.876 1.00 98.31 88 TRP A C 1
ATOM 706 O O . TRP A 1 88 ? -0.846 6.825 17.930 1.00 98.31 88 TRP A O 1
ATOM 716 N N . LEU A 1 89 ? -0.678 5.168 16.423 1.00 98.25 89 LEU A N 1
ATOM 717 C CA . LEU A 1 89 ? -1.565 4.238 17.128 1.00 98.25 89 LEU A CA 1
ATOM 718 C C . LEU A 1 89 ? -1.021 3.816 18.500 1.00 98.25 89 LEU A C 1
ATOM 720 O O . LEU A 1 89 ? -1.812 3.366 19.332 1.00 98.25 89 LEU A O 1
ATOM 724 N N . GLY A 1 90 ? 0.288 3.940 18.754 1.00 97.50 90 GLY A N 1
ATOM 725 C CA . GLY A 1 90 ? 0.889 3.771 20.080 1.00 97.50 90 GLY A CA 1
ATOM 726 C C . GLY A 1 90 ? 0.542 2.426 20.702 1.00 97.50 90 GLY A C 1
ATOM 727 O O . GLY A 1 90 ? 0.936 1.421 20.147 1.00 97.50 90 GLY A O 1
ATOM 728 N N . ASP A 1 91 ? -0.228 2.407 21.795 1.00 97.75 91 ASP A N 1
ATOM 729 C CA . ASP A 1 91 ? -0.891 1.210 22.346 1.00 97.75 91 ASP A CA 1
ATOM 730 C C . ASP A 1 91 ? -2.432 1.269 22.290 1.00 97.75 91 ASP A C 1
ATOM 732 O O . ASP A 1 91 ? -3.111 0.343 22.726 1.00 97.75 91 ASP A O 1
ATOM 736 N N . GLY A 1 92 ? -2.997 2.316 21.681 1.00 97.94 92 GLY A N 1
ATOM 737 C CA . GLY A 1 92 ? -4.428 2.642 21.729 1.00 97.94 92 GLY A CA 1
ATOM 738 C C . GLY A 1 92 ? -5.351 1.702 20.949 1.00 97.94 92 GLY A C 1
ATOM 739 O O . GLY A 1 92 ? -6.511 1.544 21.318 1.00 97.94 92 GLY A O 1
ATOM 740 N N . ASP A 1 93 ? -4.851 1.046 19.899 1.00 98.31 93 ASP A N 1
ATOM 741 C CA . ASP A 1 93 ? -5.582 -0.004 19.179 1.00 98.31 93 ASP A CA 1
ATOM 742 C C . ASP A 1 93 ? -4.617 -1.066 18.633 1.00 98.31 93 ASP A C 1
ATOM 744 O O . ASP A 1 93 ? -4.018 -0.910 17.565 1.00 98.31 93 ASP A O 1
ATOM 748 N N . LEU A 1 94 ? -4.466 -2.161 19.384 1.00 98.25 94 LEU A N 1
ATOM 749 C CA . LEU A 1 94 ? -3.567 -3.265 19.030 1.00 98.25 94 LEU A CA 1
ATOM 750 C C . LEU A 1 94 ? -3.984 -3.967 17.728 1.00 98.25 94 LEU A C 1
ATOM 752 O O . LEU A 1 94 ? -3.130 -4.433 16.976 1.00 98.25 94 LEU A O 1
ATOM 756 N N . THR A 1 95 ? -5.289 -4.044 17.452 1.00 98.50 95 THR A N 1
ATOM 757 C CA . THR A 1 95 ? -5.805 -4.769 16.280 1.00 98.50 95 THR A CA 1
ATOM 758 C C . THR A 1 95 ? -5.556 -3.968 15.011 1.00 98.50 95 THR A C 1
ATOM 760 O O . THR A 1 95 ? -5.029 -4.507 14.040 1.00 98.50 95 THR A O 1
ATOM 763 N N . THR A 1 96 ? -5.865 -2.667 15.025 1.00 98.75 96 THR A N 1
ATOM 764 C CA . THR A 1 96 ? -5.558 -1.789 13.886 1.00 98.75 96 THR A CA 1
ATOM 765 C C . THR A 1 96 ? -4.054 -1.715 13.662 1.00 98.75 96 THR A C 1
ATOM 767 O O . THR A 1 96 ? -3.611 -1.826 12.525 1.00 98.75 96 THR A O 1
ATOM 770 N N . ARG A 1 97 ? -3.246 -1.613 14.725 1.00 98.69 97 ARG A N 1
ATOM 771 C CA . ARG A 1 97 ? -1.785 -1.584 14.577 1.00 98.69 97 ARG A CA 1
ATOM 772 C C . ARG A 1 97 ? -1.242 -2.840 13.916 1.00 98.69 97 ARG A C 1
ATOM 774 O O . ARG A 1 97 ? -0.407 -2.720 13.029 1.00 98.69 97 ARG A O 1
ATOM 781 N N . LYS A 1 98 ? -1.723 -4.020 14.317 1.00 98.62 98 LYS A N 1
ATOM 782 C CA . LYS A 1 98 ? -1.315 -5.286 13.701 1.00 98.62 98 LYS A CA 1
ATOM 783 C C . L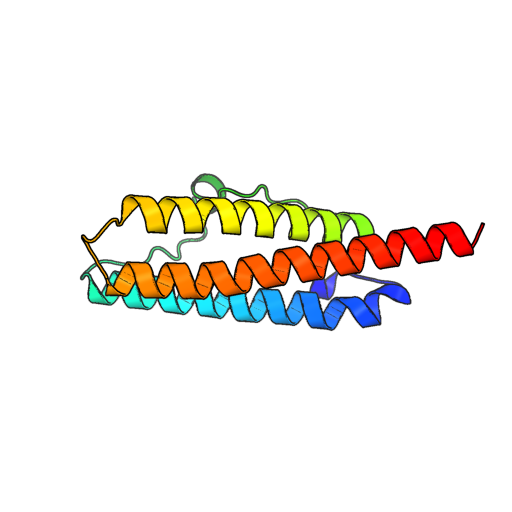YS A 1 98 ? -1.624 -5.304 12.201 1.00 98.62 98 LYS A C 1
ATOM 785 O O . LYS A 1 98 ? -0.746 -5.641 11.420 1.00 98.62 98 LYS A O 1
ATOM 790 N N . ILE A 1 99 ? -2.814 -4.850 11.800 1.00 98.75 99 ILE A N 1
ATOM 791 C CA . ILE A 1 99 ? -3.187 -4.714 10.381 1.00 98.75 99 ILE A CA 1
ATOM 792 C C . ILE A 1 99 ? -2.214 -3.789 9.638 1.00 98.75 99 ILE A C 1
ATOM 794 O O . ILE A 1 99 ? -1.738 -4.146 8.566 1.00 98.75 99 ILE A O 1
ATOM 798 N N . MET A 1 100 ? -1.877 -2.628 10.209 1.00 98.75 100 MET A N 1
ATOM 799 C CA . MET A 1 100 ? -0.940 -1.691 9.574 1.00 98.75 100 MET A CA 1
ATOM 800 C C . MET A 1 100 ? 0.483 -2.256 9.495 1.00 98.75 100 MET A C 1
ATOM 802 O O . MET A 1 100 ? 1.172 -2.011 8.513 1.00 98.75 100 MET A O 1
ATOM 806 N N . GLN A 1 101 ? 0.922 -3.030 10.494 1.00 98.81 101 GLN A N 1
ATOM 807 C CA . GLN A 1 101 ? 2.213 -3.732 10.474 1.00 98.81 101 GLN A CA 1
ATOM 808 C C . GLN A 1 101 ? 2.267 -4.813 9.392 1.00 98.81 101 GLN A C 1
ATOM 810 O O . GLN A 1 101 ? 3.303 -4.970 8.752 1.00 98.81 101 GLN A O 1
ATOM 815 N N . ASP A 1 102 ? 1.168 -5.542 9.191 1.00 98.75 102 ASP A N 1
ATOM 816 C CA . ASP A 1 102 ? 1.074 -6.562 8.146 1.00 98.75 102 ASP A CA 1
ATOM 817 C C . ASP A 1 102 ? 1.152 -5.929 6.756 1.00 98.75 102 ASP A C 1
ATOM 819 O O . ASP A 1 102 ? 1.921 -6.397 5.923 1.00 98.75 102 ASP A O 1
ATOM 823 N N . ILE A 1 103 ? 0.438 -4.819 6.542 1.00 98.81 103 ILE A N 1
ATOM 824 C CA . ILE A 1 103 ? 0.524 -4.055 5.293 1.00 98.81 103 ILE A CA 1
ATOM 825 C C . ILE A 1 103 ? 1.945 -3.507 5.103 1.00 98.81 103 ILE A C 1
ATOM 827 O O . ILE A 1 103 ? 2.560 -3.764 4.076 1.00 98.81 103 ILE A O 1
ATOM 831 N N . LEU A 1 104 ? 2.515 -2.837 6.113 1.00 98.75 104 LEU A N 1
ATOM 832 C CA . LEU A 1 104 ? 3.881 -2.300 6.067 1.00 98.75 104 LEU A CA 1
ATOM 833 C C . LEU A 1 104 ? 4.917 -3.354 5.648 1.00 98.75 104 LEU A C 1
ATOM 835 O O . LEU A 1 104 ? 5.829 -3.043 4.886 1.00 98.75 104 LEU A O 1
ATOM 839 N N . ALA A 1 105 ? 4.802 -4.584 6.156 1.00 98.81 105 ALA A N 1
ATOM 840 C CA . ALA A 1 105 ? 5.725 -5.659 5.809 1.00 98.81 105 ALA A CA 1
ATOM 841 C C . ALA A 1 105 ? 5.672 -6.007 4.312 1.00 98.81 105 ALA A C 1
ATOM 843 O O . ALA A 1 105 ? 6.719 -6.246 3.712 1.00 98.81 105 ALA A O 1
ATOM 844 N N . VAL A 1 106 ? 4.477 -5.999 3.715 1.00 98.69 106 VAL A N 1
ATOM 845 C CA . VAL A 1 106 ? 4.281 -6.226 2.278 1.00 98.69 106 VAL A CA 1
ATOM 846 C C . VAL A 1 106 ? 4.823 -5.048 1.465 1.00 98.69 106 VAL A C 1
ATOM 848 O O . VAL A 1 106 ? 5.641 -5.265 0.578 1.00 98.69 106 VAL A O 1
ATOM 851 N N . GLU A 1 107 ? 4.483 -3.805 1.823 1.00 98.56 107 GLU A N 1
ATOM 852 C CA . GLU A 1 107 ? 4.968 -2.613 1.099 1.00 98.56 107 GLU A CA 1
ATOM 853 C C . GLU A 1 107 ? 6.509 -2.498 1.141 1.00 98.56 107 GLU A C 1
ATOM 855 O O . GLU A 1 107 ? 7.158 -2.079 0.182 1.00 98.56 107 GLU A O 1
ATOM 860 N N . ALA A 1 108 ? 7.137 -2.909 2.250 1.00 98.62 108 ALA A N 1
ATOM 861 C CA . ALA A 1 108 ? 8.595 -2.942 2.364 1.00 98.62 108 ALA A CA 1
ATOM 862 C C . ALA A 1 108 ? 9.231 -3.991 1.437 1.00 98.62 108 ALA A C 1
ATOM 864 O O . ALA A 1 108 ? 10.299 -3.740 0.872 1.00 98.62 108 ALA A O 1
ATOM 865 N N . GLN A 1 109 ? 8.577 -5.143 1.267 1.00 98.56 109 GLN A N 1
ATOM 866 C CA . GLN A 1 109 ? 8.993 -6.169 0.312 1.00 98.56 109 GLN A CA 1
ATOM 867 C C . GLN A 1 109 ? 8.853 -5.650 -1.125 1.00 98.56 109 GLN A C 1
ATOM 869 O O . GLN A 1 109 ? 9.823 -5.690 -1.880 1.00 98.56 109 GLN A O 1
ATOM 874 N N . HIS A 1 110 ? 7.712 -5.039 -1.454 1.00 98.19 110 HIS A N 1
ATOM 875 C CA . HIS A 1 110 ? 7.459 -4.418 -2.757 1.00 98.19 110 HIS A CA 1
ATOM 876 C C . HIS A 1 110 ? 8.510 -3.372 -3.130 1.00 98.19 110 HIS A C 1
ATOM 878 O O . HIS A 1 110 ? 9.005 -3.348 -4.261 1.00 98.19 110 HIS A O 1
ATOM 884 N N . ALA A 1 111 ? 8.906 -2.527 -2.175 1.00 98.31 111 ALA A N 1
ATOM 885 C CA . ALA A 1 111 ? 9.954 -1.537 -2.388 1.00 98.31 111 ALA A CA 1
ATOM 886 C C . ALA A 1 111 ? 11.312 -2.183 -2.733 1.00 98.31 111 ALA A C 1
ATOM 888 O O . ALA A 1 111 ? 12.045 -1.664 -3.582 1.00 98.31 111 ALA A O 1
ATOM 889 N N . GLU A 1 112 ? 11.667 -3.308 -2.105 1.00 98.25 112 GLU A N 1
ATOM 890 C CA . GLU A 1 112 ? 12.900 -4.032 -2.437 1.00 98.25 112 GLU A CA 1
ATOM 891 C C . GLU A 1 112 ? 12.798 -4.755 -3.786 1.00 98.25 112 GLU A C 1
ATOM 893 O O . GLU A 1 112 ? 13.769 -4.751 -4.551 1.00 98.25 112 GLU A O 1
ATOM 898 N N . ASP A 1 113 ? 11.628 -5.297 -4.125 1.00 97.19 113 ASP A N 1
ATOM 899 C CA . ASP A 1 113 ? 11.374 -5.942 -5.416 1.00 97.19 113 ASP A CA 1
ATOM 900 C C . ASP A 1 113 ? 11.530 -4.938 -6.566 1.00 97.19 113 ASP A C 1
ATOM 902 O O . ASP A 1 113 ? 12.290 -5.181 -7.513 1.00 97.19 113 ASP A O 1
ATOM 906 N N . MET A 1 114 ? 10.916 -3.754 -6.453 1.00 97.19 114 MET A N 1
ATOM 907 C CA . MET A 1 114 ? 11.040 -2.686 -7.453 1.00 97.19 114 MET A CA 1
ATOM 908 C C . MET A 1 114 ? 12.471 -2.155 -7.565 1.00 97.19 114 MET A C 1
ATOM 910 O O . MET A 1 114 ? 12.972 -1.944 -8.675 1.00 97.19 114 MET A O 1
ATOM 914 N N . LYS A 1 115 ? 13.176 -1.994 -6.440 1.00 97.25 115 LYS A N 1
ATOM 915 C CA . LYS A 1 115 ? 14.597 -1.619 -6.444 1.00 97.25 115 LYS A CA 1
ATOM 916 C C . LYS A 1 115 ? 15.447 -2.670 -7.165 1.00 97.25 115 LYS A C 1
ATOM 918 O O . LYS A 1 115 ? 16.231 -2.322 -8.045 1.00 97.25 115 LYS A O 1
ATOM 923 N N . SER A 1 116 ? 15.247 -3.949 -6.857 1.00 95.88 116 SER A N 1
ATOM 924 C CA . SER A 1 116 ? 15.963 -5.064 -7.488 1.00 95.88 116 SER A CA 1
ATOM 925 C C . SER A 1 116 ? 15.682 -5.177 -8.988 1.00 95.88 116 SER A C 1
ATOM 927 O O . SER A 1 116 ? 16.560 -5.544 -9.775 1.00 95.88 116 SER A O 1
ATOM 929 N N . LEU A 1 117 ? 14.457 -4.881 -9.421 1.00 94.38 117 LEU A N 1
ATOM 930 C CA . LEU A 1 117 ? 14.096 -4.808 -10.837 1.00 94.38 117 LEU A CA 1
ATOM 931 C C . LEU A 1 117 ? 14.787 -3.641 -11.545 1.00 94.38 117 LEU A C 1
ATOM 933 O O . LEU A 1 117 ? 15.322 -3.827 -12.641 1.00 94.38 117 LEU A O 1
ATOM 937 N N . LEU A 1 118 ? 14.817 -2.465 -10.916 1.00 94.06 118 LEU A N 1
ATOM 938 C CA . LEU A 1 118 ? 15.484 -1.285 -11.457 1.00 94.06 118 LEU A CA 1
ATOM 939 C C . LEU A 1 118 ? 16.993 -1.514 -11.614 1.00 94.06 118 LEU A C 1
ATOM 941 O O . LEU A 1 118 ? 17.546 -1.235 -12.679 1.00 94.06 118 LEU A O 1
ATOM 945 N N . ASP A 1 119 ? 17.642 -2.082 -10.598 1.00 93.69 119 ASP A N 1
ATOM 946 C CA . ASP A 1 119 ? 19.076 -2.385 -10.620 1.00 93.69 119 ASP A CA 1
ATOM 947 C C . ASP A 1 119 ? 19.422 -3.366 -11.751 1.00 93.69 119 ASP A C 1
ATOM 949 O O . ASP A 1 119 ? 20.355 -3.127 -12.525 1.00 93.69 119 ASP A O 1
ATOM 953 N N . ARG A 1 120 ? 18.628 -4.435 -11.920 1.00 91.12 120 ARG A N 1
ATOM 954 C CA . ARG A 1 120 ? 18.786 -5.388 -13.034 1.00 91.12 120 ARG A CA 1
ATOM 955 C C . ARG A 1 120 ? 18.631 -4.708 -14.393 1.00 91.12 120 ARG A C 1
ATOM 957 O O . ARG A 1 120 ? 19.432 -4.954 -15.296 1.00 91.12 120 ARG A O 1
ATOM 964 N N . LEU A 1 121 ? 17.634 -3.835 -14.547 1.00 88.56 121 LEU A N 1
ATOM 965 C CA . LEU A 1 121 ? 17.395 -3.113 -15.798 1.00 88.56 121 LEU A CA 1
ATOM 966 C C . LEU A 1 121 ? 18.585 -2.212 -16.173 1.00 88.56 121 LEU A C 1
ATOM 968 O O . LEU A 1 121 ? 18.976 -2.162 -17.342 1.00 88.56 121 LEU A O 1
ATOM 972 N N . ILE A 1 122 ? 19.188 -1.540 -15.187 1.00 87.25 122 ILE A N 1
ATOM 973 C CA . ILE A 1 122 ? 20.371 -0.689 -15.376 1.00 87.25 122 ILE A CA 1
ATOM 974 C C . ILE A 1 122 ? 21.599 -1.532 -15.752 1.00 87.25 122 ILE A C 1
ATOM 976 O O . ILE A 1 122 ? 22.301 -1.195 -16.708 1.00 87.25 122 ILE A O 1
ATOM 980 N N . GLN A 1 123 ? 21.840 -2.649 -15.058 1.00 84.56 123 GLN A N 1
ATOM 981 C CA . GLN A 1 123 ? 22.970 -3.546 -15.340 1.00 84.56 123 GLN A CA 1
ATOM 982 C C . GLN A 1 123 ? 22.914 -4.127 -16.759 1.00 84.56 123 GLN A C 1
ATOM 984 O O . GLN A 1 123 ? 23.919 -4.112 -17.470 1.00 84.56 123 GLN A O 1
ATOM 989 N N . HIS A 1 124 ? 21.737 -4.574 -17.213 1.00 79.56 124 HIS A N 1
ATOM 990 C CA . HIS A 1 124 ? 21.563 -5.082 -18.577 1.00 79.56 124 HIS A CA 1
ATOM 991 C C . HIS A 1 124 ? 21.838 -4.022 -19.653 1.00 79.56 124 HIS A C 1
ATOM 993 O O . HIS A 1 124 ? 22.344 -4.361 -20.720 1.00 79.56 124 HIS A O 1
ATOM 999 N N . ARG A 1 125 ? 21.552 -2.740 -19.383 1.00 74.88 125 ARG A N 1
ATOM 1000 C CA . ARG A 1 125 ? 21.880 -1.639 -20.302 1.00 74.88 125 ARG A CA 1
ATOM 1001 C C . ARG A 1 125 ? 23.384 -1.370 -20.359 1.00 74.88 125 ARG A C 1
ATOM 1003 O O . ARG A 1 125 ? 23.899 -1.117 -21.442 1.00 74.88 125 ARG A O 1
ATOM 1010 N N . GLY A 1 126 ? 24.073 -1.442 -19.220 1.00 68.81 126 GLY A N 1
ATOM 1011 C CA . GLY A 1 126 ? 25.526 -1.259 -19.144 1.00 68.81 126 GLY A CA 1
ATOM 1012 C C . GLY A 1 126 ? 26.329 -2.390 -19.795 1.00 68.81 126 GLY A C 1
ATOM 1013 O O . GLY A 1 126 ? 27.424 -2.144 -20.278 1.00 68.81 126 GLY A O 1
ATOM 1014 N N . ALA A 1 127 ? 25.782 -3.608 -19.847 1.00 60.97 127 ALA A N 1
ATOM 1015 C CA . ALA A 1 127 ? 26.407 -4.755 -20.516 1.00 60.97 127 ALA A CA 1
ATOM 1016 C C . ALA A 1 127 ? 26.164 -4.806 -22.041 1.00 60.97 127 ALA A C 1
ATOM 1018 O O . ALA A 1 127 ? 26.787 -5.610 -22.731 1.00 60.97 127 ALA A O 1
ATOM 1019 N N . ALA A 1 128 ? 25.237 -3.993 -22.557 1.00 57.59 128 ALA A N 1
ATOM 1020 C CA . ALA A 1 128 ? 24.896 -3.904 -23.979 1.00 57.59 128 ALA A CA 1
ATOM 1021 C C . ALA A 1 128 ? 25.570 -2.712 -24.698 1.00 57.59 128 ALA A C 1
ATOM 1023 O O . ALA A 1 128 ? 25.255 -2.454 -25.862 1.00 57.59 128 ALA A O 1
ATOM 1024 N N . GLN A 1 129 ? 26.458 -1.987 -24.006 1.00 44.06 129 GLN A N 1
ATOM 1025 C CA . GLN A 1 129 ? 27.322 -0.919 -24.530 1.00 44.06 129 GLN A CA 1
ATOM 1026 C C . GLN A 1 129 ? 28.770 -1.404 -24.589 1.00 44.06 129 GLN A C 1
ATOM 1028 O O . GLN A 1 129 ? 29.468 -0.998 -25.543 1.00 44.06 129 GLN A O 1
#

Solvent-accessible surface area (backbone atoms only — not comparable to full-atom values): 7336 Å² total; per-residue (Å²): 110,59,48,80,68,49,69,64,83,76,29,70,79,46,33,62,55,48,46,49,53,56,52,50,53,51,49,47,53,50,55,52,39,53,51,35,43,77,72,75,45,80,68,83,80,60,72,75,68,41,75,82,72,45,93,60,82,91,80,83,66,89,46,64,69,48,41,39,52,51,51,30,50,46,25,49,52,48,32,52,51,34,50,50,51,41,59,71,38,66,81,82,42,65,67,63,33,50,54,37,50,56,48,31,54,50,32,49,48,51,28,50,52,31,48,55,52,51,53,51,56,52,52,56,54,66,75,73,108

Foldseek 3Di:
DCLVQADDPLSVVCNVLVVVVVVVVVVLLVLVQVVCVVVVHHDDPPPVCPCVVDPADDDDDNHPLVVLVSLLVVLVSLLVVLVVVLVVCPVVDPVVNVSSVVSNVVSVVSNVVSVVSNVVVVVVVVVVD

Radius of gyration: 16.81 Å; Cα contacts (8 Å, |Δi|>4): 78; chains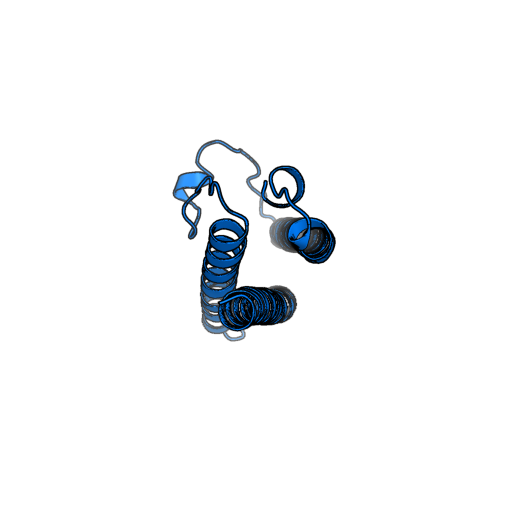: 1; bounding box: 46×26×47 Å